Protein AF-A0A1V6A077-F1 (afdb_monomer_lite)

Secondary structure (DSSP, 8-state):
-PPTT-HHHHHHHHHHHHTT--GGGSS-----S-HHHHHHHHHTTS------TTSPPS-TT------TT------------TT-THHHHHHHHHHHH----S--

Structure (mmCIF, N/CA/C/O backbone):
data_AF-A0A1V6A077-F1
#
_entry.id   AF-A0A1V6A077-F1
#
loop_
_atom_site.group_PDB
_atom_site.id
_atom_site.type_symbol
_atom_site.label_atom_id
_atom_site.label_alt_id
_atom_site.label_comp_id
_atom_site.label_asym_id
_atom_site.label_entity_id
_atom_site.label_seq_id
_atom_site.pdbx_PDB_ins_code
_atom_site.Cartn_x
_atom_site.Cartn_y
_atom_site.Cartn_z
_atom_site.occupancy
_atom_site.B_iso_or_equiv
_atom_site.auth_seq_id
_atom_site.auth_comp_id
_atom_site.auth_asym_id
_atom_site.auth_atom_id
_atom_site.pdbx_PDB_model_num
ATOM 1 N N . MET A 1 1 ? 0.803 -0.291 6.332 1.00 93.31 1 MET A N 1
ATOM 2 C CA . MET A 1 1 ? 1.164 0.527 5.150 1.00 93.31 1 MET A CA 1
ATOM 3 C C . MET A 1 1 ? 2.465 0.025 4.553 1.00 93.31 1 MET A C 1
ATOM 5 O O . MET A 1 1 ? 3.267 -0.550 5.279 1.00 93.31 1 MET A O 1
ATOM 9 N N . ARG A 1 2 ? 2.689 0.281 3.262 1.00 94.56 2 ARG A N 1
ATOM 10 C CA . ARG A 1 2 ? 3.968 0.007 2.599 1.00 94.56 2 ARG A CA 1
ATOM 11 C C . ARG A 1 2 ? 5.040 1.053 2.946 1.00 94.56 2 ARG A C 1
ATOM 13 O O . ARG A 1 2 ? 4.740 2.141 3.452 1.00 94.56 2 ARG A O 1
ATOM 20 N N . GLU A 1 3 ? 6.290 0.686 2.730 1.00 93.81 3 GLU A N 1
ATOM 21 C CA . GLU A 1 3 ? 7.513 1.477 2.858 1.00 93.81 3 GLU A CA 1
ATOM 22 C C . GLU A 1 3 ? 7.506 2.753 1.997 1.00 93.81 3 GLU A C 1
ATOM 24 O O . GLU A 1 3 ? 6.756 2.871 1.025 1.00 93.81 3 GLU A O 1
ATOM 29 N N . LYS A 1 4 ? 8.318 3.749 2.376 1.00 92.88 4 LYS A N 1
ATOM 30 C CA . LYS A 1 4 ? 8.506 4.967 1.571 1.00 92.88 4 LYS A CA 1
ATOM 31 C C . LYS A 1 4 ? 9.106 4.582 0.210 1.00 92.88 4 LYS A C 1
ATOM 33 O O . LYS A 1 4 ? 10.015 3.763 0.172 1.00 92.88 4 LYS A O 1
ATOM 38 N N . GLY A 1 5 ? 8.596 5.171 -0.873 1.00 88.88 5 GLY A N 1
ATOM 39 C CA . GLY A 1 5 ? 8.967 4.818 -2.249 1.00 88.88 5 GLY A CA 1
ATOM 40 C C . GLY A 1 5 ? 8.183 3.636 -2.831 1.00 88.88 5 GLY A C 1
ATOM 41 O O . GLY A 1 5 ? 8.359 3.299 -3.996 1.00 88.88 5 GLY A O 1
ATOM 42 N N . SER A 1 6 ? 7.294 2.999 -2.056 1.00 89.50 6 SER A N 1
ATOM 43 C CA . SER A 1 6 ? 6.339 2.041 -2.615 1.00 89.50 6 SER A CA 1
ATOM 44 C C . SER A 1 6 ? 5.227 2.773 -3.361 1.00 89.50 6 SER A C 1
ATOM 46 O O . SER A 1 6 ? 4.496 3.553 -2.747 1.00 89.50 6 SER A O 1
ATOM 48 N N . GLY A 1 7 ? 5.000 2.428 -4.631 1.00 86.75 7 GLY A N 1
ATOM 49 C CA . GLY A 1 7 ? 3.924 3.026 -5.431 1.00 86.75 7 GLY A CA 1
ATOM 50 C C . GLY A 1 7 ? 2.537 2.902 -4.782 1.00 86.75 7 GLY A C 1
ATOM 51 O O . GLY A 1 7 ? 1.775 3.859 -4.752 1.00 86.75 7 GLY A O 1
ATOM 52 N N . THR A 1 8 ? 2.221 1.773 -4.137 1.00 87.50 8 THR A N 1
ATOM 53 C CA . THR A 1 8 ? 0.946 1.614 -3.400 1.00 87.50 8 THR A CA 1
ATOM 54 C C . THR A 1 8 ? 0.818 2.539 -2.190 1.00 87.50 8 THR A C 1
ATOM 56 O O . THR A 1 8 ? -0.295 2.935 -1.845 1.00 87.50 8 THR A O 1
ATOM 59 N N . ARG A 1 9 ? 1.934 2.886 -1.526 1.00 91.69 9 ARG A N 1
ATOM 60 C CA . ARG A 1 9 ? 1.920 3.874 -0.439 1.00 91.69 9 ARG A CA 1
ATOM 61 C C . ARG A 1 9 ? 1.621 5.247 -1.018 1.00 91.69 9 ARG A C 1
ATOM 63 O O . ARG A 1 9 ? 0.778 5.932 -0.458 1.00 91.69 9 ARG A O 1
ATOM 70 N N . GLU A 1 10 ? 2.296 5.615 -2.102 1.00 90.44 10 GLU A N 1
ATOM 71 C CA . GLU A 1 10 ? 2.143 6.921 -2.748 1.00 90.44 10 GLU A CA 1
ATOM 72 C C . GLU A 1 10 ? 0.709 7.143 -3.225 1.00 90.44 10 GLU A C 1
ATOM 74 O O . GLU A 1 10 ? 0.104 8.150 -2.863 1.00 90.44 10 GLU A O 1
ATOM 79 N N . VAL A 1 11 ? 0.116 6.156 -3.905 1.00 88.12 11 VAL A N 1
ATOM 80 C CA . VAL A 1 11 ? -1.298 6.191 -4.314 1.00 88.12 11 V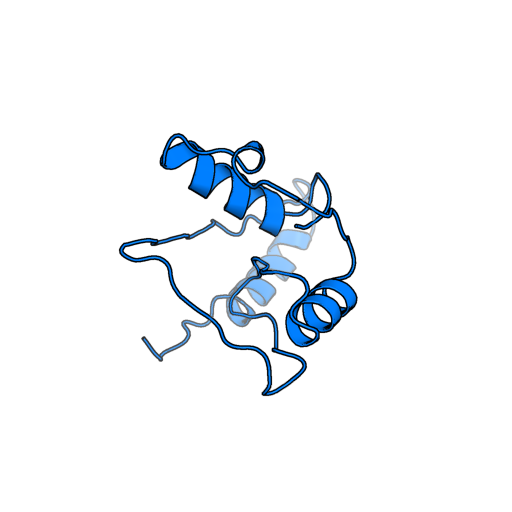AL A CA 1
ATOM 81 C C . VAL A 1 11 ? -2.221 6.409 -3.113 1.00 88.12 11 VAL A C 1
ATOM 83 O O . VAL A 1 11 ? -3.078 7.289 -3.142 1.00 88.12 11 VAL A O 1
ATOM 86 N N . PHE A 1 12 ? -2.028 5.651 -2.030 1.00 89.50 12 PHE A N 1
ATOM 87 C CA . PHE A 1 12 ? -2.844 5.796 -0.825 1.00 89.50 12 PHE A CA 1
ATOM 88 C C . PHE A 1 12 ? -2.676 7.170 -0.163 1.00 89.50 12 PHE A C 1
ATOM 90 O O . PHE A 1 12 ? -3.660 7.786 0.242 1.00 89.50 12 PHE A O 1
ATOM 97 N N . THR A 1 13 ? -1.443 7.670 -0.045 1.00 91.56 13 THR A N 1
ATOM 98 C CA . THR A 1 13 ? -1.192 8.971 0.582 1.00 91.56 13 THR A CA 1
ATOM 99 C C . THR A 1 13 ? -1.695 10.134 -0.262 1.00 91.56 13 THR A C 1
ATOM 101 O O . THR A 1 13 ? -2.199 11.092 0.316 1.00 91.56 13 THR A O 1
ATOM 104 N N . ASN A 1 14 ? -1.616 10.038 -1.591 1.00 90.19 14 ASN A N 1
ATOM 105 C CA . ASN A 1 14 ? -2.150 11.050 -2.502 1.00 90.19 14 ASN A CA 1
ATOM 106 C C . ASN A 1 14 ? -3.678 11.090 -2.427 1.00 90.19 14 ASN A C 1
ATOM 108 O O . ASN A 1 14 ? -4.242 12.159 -2.227 1.00 90.19 14 ASN A O 1
ATOM 112 N N . PHE A 1 15 ? -4.335 9.925 -2.451 1.00 88.12 15 PHE A N 1
ATOM 113 C CA . PHE A 1 15 ? -5.785 9.831 -2.260 1.00 88.12 15 PHE A CA 1
ATOM 114 C C . PHE A 1 15 ? -6.248 10.462 -0.937 1.00 88.12 15 PHE A C 1
ATOM 116 O O . PHE A 1 15 ? -7.247 11.178 -0.897 1.00 88.12 15 PHE A O 1
ATOM 123 N N . LEU A 1 16 ? -5.527 10.212 0.163 1.00 90.75 16 LEU A N 1
ATOM 124 C CA . LEU A 1 16 ? -5.830 10.861 1.438 1.00 90.75 16 LEU A CA 1
ATOM 125 C C . LEU A 1 16 ? -5.653 12.381 1.342 1.00 90.75 16 LEU A C 1
ATOM 127 O O . LEU A 1 16 ? -6.539 13.116 1.777 1.00 90.75 16 LEU A O 1
ATOM 131 N N . ALA A 1 17 ? -4.551 12.842 0.748 1.00 92.38 17 ALA A N 1
ATOM 132 C CA . ALA A 1 17 ? -4.247 14.263 0.615 1.00 92.38 17 ALA A CA 1
ATOM 133 C C . ALA A 1 17 ? -5.299 15.012 -0.222 1.00 92.38 17 ALA A C 1
ATOM 135 O O . ALA A 1 17 ? -5.726 16.090 0.184 1.00 92.38 17 ALA A O 1
ATOM 136 N N . GLU A 1 18 ? -5.797 14.420 -1.314 1.00 89.75 18 GLU A N 1
ATOM 137 C CA . GLU A 1 18 ? -6.899 14.962 -2.134 1.00 89.75 18 GLU A CA 1
ATOM 138 C C . GLU A 1 18 ? -8.188 15.193 -1.331 1.00 89.75 18 GLU A C 1
ATOM 140 O O . GLU A 1 18 ? -9.016 16.034 -1.680 1.00 89.75 18 GLU A O 1
ATOM 145 N N . LYS A 1 19 ? -8.364 14.451 -0.236 1.00 89.06 19 LYS A N 1
ATOM 146 C CA . LYS A 1 19 ? -9.499 14.564 0.686 1.00 89.06 19 LYS A CA 1
ATOM 147 C C . LYS A 1 19 ? -9.155 15.350 1.957 1.00 89.06 19 LYS A C 1
ATOM 149 O O . LYS A 1 19 ? -9.914 15.290 2.919 1.00 89.06 19 LYS A O 1
ATOM 154 N N . ASN A 1 20 ? -8.039 16.084 1.971 1.00 94.00 20 ASN A N 1
ATOM 155 C CA . ASN A 1 20 ? -7.510 16.814 3.131 1.00 94.00 20 ASN A CA 1
ATOM 156 C C . ASN A 1 20 ? -7.214 15.925 4.356 1.00 94.00 20 ASN A C 1
ATOM 158 O O . ASN A 1 20 ? -7.230 16.391 5.496 1.00 94.00 20 ASN A O 1
ATOM 162 N N . TYR A 1 21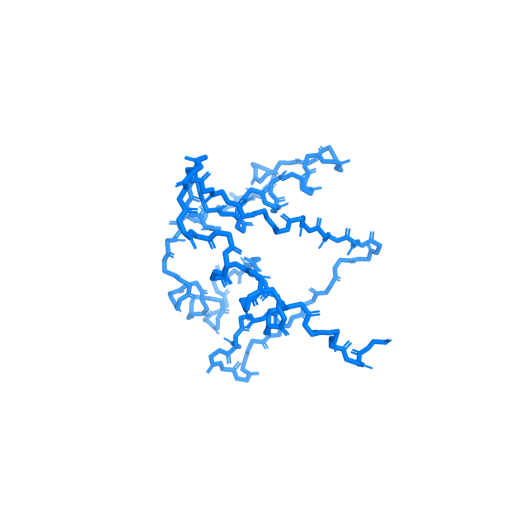 ? -6.913 14.647 4.125 1.00 93.81 21 TYR A N 1
ATOM 163 C CA . TYR A 1 21 ? -6.482 13.699 5.147 1.00 93.81 21 TYR A CA 1
ATOM 164 C C . TYR A 1 21 ? -5.005 13.324 4.989 1.00 93.81 21 TYR A C 1
ATOM 166 O O . TYR A 1 21 ? -4.372 13.491 3.949 1.00 93.81 21 TYR A O 1
ATOM 174 N N . SER A 1 22 ? -4.448 12.749 6.048 1.00 94.88 22 SER A N 1
ATOM 175 C CA . SER A 1 22 ? -3.109 12.178 6.092 1.00 94.88 22 SER A CA 1
ATOM 176 C C . SER A 1 22 ? -3.149 10.811 6.764 1.00 94.88 22 SER A C 1
ATOM 178 O O . SER A 1 22 ? -3.974 10.539 7.633 1.00 94.88 22 SER A O 1
ATOM 180 N N . TYR A 1 23 ? -2.181 9.948 6.455 1.00 92.38 23 TYR A N 1
ATOM 181 C CA . TYR A 1 23 ? -2.022 8.694 7.195 1.00 92.38 23 TYR A CA 1
ATOM 182 C C . TYR A 1 23 ? -1.706 8.925 8.687 1.00 92.38 23 TYR A C 1
ATOM 184 O O . TYR A 1 23 ? -1.841 8.012 9.497 1.00 92.38 23 TYR A O 1
ATOM 192 N N . LYS A 1 24 ? -1.301 10.145 9.066 1.00 94.31 24 LYS A N 1
ATOM 193 C CA . LYS A 1 24 ? -1.123 10.552 10.466 1.00 94.31 24 LYS A CA 1
ATOM 194 C C . LYS A 1 24 ? -2.446 10.686 11.231 1.00 94.31 24 LYS A C 1
ATOM 196 O O . LYS A 1 24 ? -2.413 10.749 12.452 1.00 94.31 24 LYS A O 1
ATOM 201 N N . ASN A 1 25 ? -3.593 10.715 10.546 1.00 94.56 25 ASN A N 1
ATOM 202 C CA . ASN A 1 25 ? -4.907 10.724 11.194 1.00 94.56 25 ASN A CA 1
ATOM 203 C C . ASN A 1 25 ? -5.297 9.354 11.782 1.00 94.56 25 ASN A C 1
ATOM 205 O O . ASN A 1 25 ? -6.237 9.282 12.567 1.00 94.56 25 ASN A O 1
ATOM 209 N N . PHE A 1 26 ? -4.596 8.270 11.432 1.00 93.19 26 PHE A N 1
ATOM 210 C CA . PHE A 1 26 ? -4.807 6.958 12.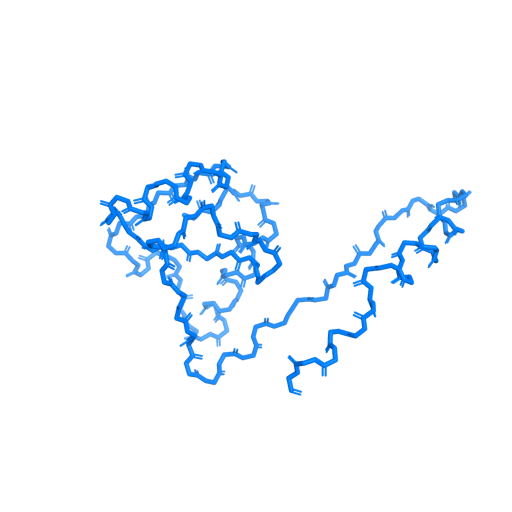044 1.00 93.19 26 PHE A CA 1
ATOM 211 C C . PHE A 1 26 ? -4.086 6.871 13.393 1.00 93.19 26 PHE A C 1
ATOM 213 O O . PHE A 1 26 ? -2.908 7.207 13.492 1.00 93.19 26 PHE A O 1
ATOM 220 N N . THR A 1 27 ? -4.757 6.335 14.416 1.00 95.25 27 THR A N 1
ATOM 221 C CA . THR A 1 27 ? -4.211 6.206 15.782 1.00 95.25 27 THR A CA 1
ATOM 222 C C . THR A 1 27 ? -2.919 5.391 15.841 1.00 95.25 27 THR A C 1
ATOM 224 O O . THR A 1 27 ? -2.032 5.680 16.641 1.00 95.25 27 THR A O 1
ATOM 227 N N . LYS A 1 28 ? -2.808 4.348 15.013 1.00 94.88 28 LYS A N 1
ATOM 228 C CA . LYS A 1 28 ? -1.628 3.484 14.921 1.00 94.88 28 LYS A CA 1
ATOM 229 C C . LYS A 1 28 ? -1.360 3.153 13.464 1.00 94.88 28 LYS A C 1
ATOM 231 O O . LYS A 1 28 ? -2.281 2.846 12.710 1.00 94.88 28 LYS A O 1
ATOM 236 N N . THR A 1 29 ? -0.090 3.186 13.076 1.00 95.06 29 THR A N 1
ATOM 237 C CA . THR A 1 29 ? 0.347 2.786 11.739 1.00 95.06 29 THR A CA 1
ATOM 238 C C . THR A 1 29 ? 1.601 1.928 11.836 1.00 95.06 29 THR A C 1
ATOM 240 O O . THR A 1 29 ? 2.504 2.210 12.619 1.00 95.06 29 THR A O 1
ATOM 243 N N . SER A 1 30 ? 1.661 0.875 11.022 1.00 94.88 30 SER A N 1
ATOM 244 C CA . SER A 1 30 ? 2.848 0.032 10.860 1.00 94.88 30 SER A CA 1
ATOM 245 C C . SER A 1 30 ? 3.331 0.105 9.418 1.00 94.88 30 SER A C 1
ATOM 247 O O . SER A 1 30 ? 2.520 0.098 8.482 1.00 94.88 30 SER A O 1
ATOM 249 N N . ILE A 1 31 ? 4.649 0.183 9.235 1.00 95.38 31 ILE A N 1
ATOM 250 C CA . ILE A 1 31 ? 5.297 0.222 7.922 1.00 95.38 31 ILE A CA 1
ATOM 251 C C . ILE A 1 31 ? 5.941 -1.134 7.658 1.00 95.38 31 ILE A C 1
ATOM 253 O O . ILE A 1 31 ? 6.789 -1.573 8.427 1.00 95.38 31 ILE A O 1
ATOM 257 N N . ILE A 1 32 ? 5.512 -1.803 6.592 1.00 95.56 32 ILE A N 1
ATOM 258 C CA . ILE A 1 32 ? 5.908 -3.175 6.269 1.00 95.56 32 ILE A CA 1
ATOM 259 C C . ILE A 1 32 ? 6.155 -3.261 4.767 1.00 95.56 32 ILE A C 1
ATOM 261 O O . ILE A 1 32 ? 5.300 -2.849 3.988 1.00 95.56 32 ILE A O 1
ATOM 265 N N . SER A 1 33 ? 7.301 -3.805 4.360 1.00 93.94 33 SER A N 1
ATOM 266 C CA . SER A 1 33 ? 7.660 -3.955 2.944 1.00 93.94 33 SER A CA 1
ATOM 267 C C . SER A 1 33 ? 7.086 -5.209 2.290 1.00 93.94 33 SER A C 1
ATOM 269 O O . SER A 1 33 ? 6.712 -5.203 1.117 1.00 93.94 33 SER A O 1
ATOM 271 N N . SER A 1 34 ? 6.963 -6.291 3.058 1.00 92.81 34 SER A N 1
ATOM 272 C CA . SER A 1 34 ? 6.433 -7.563 2.573 1.00 92.81 34 SER A CA 1
ATOM 273 C C . SER A 1 34 ? 4.910 -7.537 2.461 1.00 92.81 34 SER A C 1
ATOM 275 O O . SER A 1 34 ? 4.193 -7.420 3.456 1.00 92.81 34 SER A O 1
ATOM 277 N N . LEU A 1 35 ? 4.408 -7.718 1.238 1.00 91.38 35 LEU A N 1
ATOM 278 C CA . LEU A 1 35 ? 2.976 -7.843 0.971 1.00 91.38 35 LEU A CA 1
ATOM 279 C C . LEU A 1 35 ? 2.375 -9.096 1.625 1.00 91.38 35 LEU A C 1
ATOM 281 O O . LEU A 1 35 ? 1.261 -9.040 2.134 1.00 91.38 35 LEU A O 1
ATOM 285 N N . ASN A 1 36 ? 3.130 -10.195 1.674 1.00 92.06 36 ASN A N 1
ATOM 286 C CA . ASN A 1 36 ? 2.691 -11.432 2.323 1.00 92.06 36 ASN A CA 1
ATOM 287 C C . ASN A 1 36 ? 2.525 -11.234 3.833 1.00 92.06 36 ASN A C 1
ATOM 289 O O . ASN A 1 36 ? 1.529 -11.667 4.404 1.00 92.06 36 ASN A O 1
ATOM 293 N N . LEU A 1 37 ? 3.458 -10.519 4.474 1.00 94.06 37 LEU A N 1
ATOM 294 C CA . LEU A 1 37 ? 3.349 -10.210 5.901 1.00 94.06 37 LEU A CA 1
ATOM 295 C C . LEU A 1 37 ? 2.167 -9.276 6.185 1.00 94.06 37 LEU A C 1
ATOM 297 O O . LEU A 1 37 ? 1.447 -9.479 7.156 1.00 94.06 37 LEU A O 1
ATOM 301 N N . ILE A 1 38 ? 1.929 -8.287 5.320 1.00 94.19 38 ILE A N 1
ATOM 302 C CA . ILE A 1 38 ? 0.745 -7.422 5.414 1.00 94.19 38 ILE A CA 1
ATOM 303 C C . ILE A 1 38 ? -0.547 -8.248 5.377 1.00 94.19 38 ILE A C 1
ATOM 305 O O . ILE A 1 38 ? -1.412 -8.040 6.226 1.00 94.19 38 ILE A O 1
ATOM 309 N N . GLN A 1 39 ? -0.672 -9.171 4.418 1.00 93.00 39 GLN A N 1
ATOM 310 C CA . GLN A 1 39 ? -1.853 -10.031 4.297 1.00 93.00 39 GLN A CA 1
ATOM 311 C C . GLN A 1 39 ? -2.026 -10.906 5.540 1.00 93.00 39 GLN A C 1
ATOM 313 O O . GLN A 1 39 ? -3.101 -10.917 6.131 1.00 93.00 39 GLN A O 1
ATOM 318 N N . HIS A 1 40 ? -0.945 -11.527 6.015 1.00 93.62 40 HIS A N 1
ATOM 319 C CA . HIS A 1 40 ? -0.976 -12.351 7.220 1.00 93.62 40 HIS A CA 1
ATOM 320 C C . HIS A 1 40 ? -1.436 -11.577 8.467 1.00 93.62 40 HIS A C 1
ATOM 322 O O . HIS A 1 40 ? -2.241 -12.074 9.249 1.00 93.62 40 HIS A O 1
ATOM 328 N N . LEU A 1 41 ? -0.962 -10.345 8.665 1.00 94.06 41 LEU A N 1
ATOM 329 C CA . LEU A 1 41 ? -1.368 -9.528 9.815 1.00 94.06 41 LEU A CA 1
ATOM 330 C C . LEU A 1 41 ? -2.831 -9.075 9.715 1.00 94.06 41 LEU A C 1
ATOM 332 O O . LEU A 1 41 ? -3.530 -9.045 10.729 1.00 94.06 41 LEU A O 1
ATOM 336 N N . ALA A 1 42 ? -3.301 -8.755 8.507 1.00 93.62 42 ALA A N 1
ATOM 337 C CA . ALA A 1 42 ? -4.703 -8.430 8.267 1.00 93.62 42 ALA A CA 1
ATOM 338 C C . ALA A 1 42 ? -5.613 -9.646 8.526 1.00 93.62 42 ALA A C 1
ATOM 340 O O . ALA A 1 42 ? -6.631 -9.508 9.199 1.00 93.62 42 ALA A O 1
ATOM 341 N N . GLU A 1 43 ? -5.207 -10.848 8.102 1.00 93.06 43 GLU A N 1
ATOM 342 C CA . GLU A 1 43 ? -5.912 -12.107 8.402 1.00 93.06 43 GLU A CA 1
ATOM 343 C C . GLU A 1 43 ? -6.027 -12.376 9.906 1.00 93.06 43 GLU A C 1
ATOM 345 O O . GLU A 1 43 ? -7.017 -12.940 10.366 1.00 93.06 43 GLU A O 1
ATOM 350 N N . LYS A 1 44 ? -5.024 -11.964 10.688 1.00 93.88 44 LYS A N 1
ATOM 351 C CA . LYS A 1 44 ? -5.028 -12.068 12.155 1.00 93.88 44 LYS A CA 1
ATOM 352 C C . LYS A 1 44 ? -5.840 -10.966 12.847 1.00 93.88 44 LYS A C 1
ATOM 354 O O . LYS A 1 44 ? -5.847 -10.916 14.074 1.00 93.88 44 LYS A O 1
ATOM 359 N N . GLY A 1 45 ? -6.498 -10.079 12.098 1.00 93.44 45 GLY A N 1
ATOM 360 C CA . GLY A 1 45 ? -7.309 -8.990 12.650 1.00 93.44 45 GLY A CA 1
ATOM 361 C C . GLY A 1 45 ? -6.491 -7.843 13.251 1.00 93.44 45 GLY A C 1
ATOM 362 O O . GLY A 1 45 ? -7.027 -7.041 14.011 1.00 93.44 45 GLY A O 1
ATOM 363 N N . LEU A 1 46 ? -5.198 -7.737 12.923 1.00 94.25 46 LEU A N 1
ATOM 364 C CA . LEU A 1 46 ? -4.300 -6.725 13.499 1.00 94.25 46 LEU A CA 1
ATOM 365 C C . LEU A 1 46 ? -4.365 -5.367 12.782 1.00 94.25 46 LEU A C 1
ATOM 367 O O . LEU A 1 46 ? -3.618 -4.447 13.118 1.00 94.25 46 LEU A O 1
ATOM 371 N N . GLY A 1 47 ? -5.254 -5.225 11.799 1.00 93.12 47 GLY A N 1
ATOM 372 C CA . GLY A 1 47 ? -5.540 -3.957 11.144 1.00 93.12 47 GLY A CA 1
ATOM 373 C C . GLY A 1 47 ? -6.044 -4.117 9.716 1.00 93.12 47 GLY A C 1
ATOM 374 O O . GLY A 1 47 ? -6.338 -5.213 9.247 1.00 93.12 47 GLY A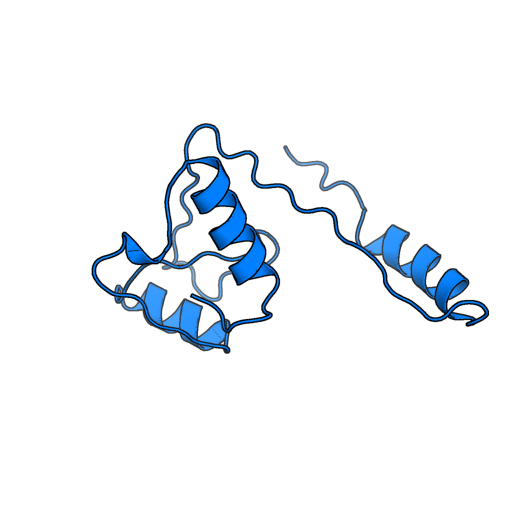 O 1
ATOM 375 N N . ILE A 1 48 ? -6.108 -2.985 9.020 1.00 93.56 48 ILE A N 1
ATOM 376 C CA . ILE A 1 48 ? -6.461 -2.893 7.603 1.00 93.56 48 ILE A CA 1
ATOM 377 C C . ILE A 1 48 ? -5.238 -2.492 6.778 1.00 93.56 48 ILE A C 1
ATOM 379 O O . ILE A 1 48 ? -4.292 -1.875 7.279 1.00 93.56 48 ILE A O 1
ATOM 383 N N . SER A 1 49 ? -5.260 -2.817 5.490 1.00 92.62 49 SER A N 1
ATOM 384 C CA . SER A 1 49 ? -4.221 -2.401 4.554 1.00 92.62 49 SER A CA 1
ATOM 385 C C . SER A 1 49 ? -4.813 -2.008 3.209 1.00 92.62 49 SER A C 1
ATOM 387 O O . SER A 1 49 ? -5.962 -2.312 2.903 1.00 92.62 49 SER A O 1
ATOM 389 N N . PHE A 1 50 ? -3.998 -1.331 2.409 1.00 89.00 50 PHE A N 1
ATOM 390 C CA . PHE A 1 50 ? -4.319 -0.907 1.057 1.00 89.00 50 PHE A CA 1
ATOM 391 C C . PHE A 1 50 ? -3.376 -1.602 0.071 1.00 89.00 50 PHE A C 1
ATOM 393 O O . PHE A 1 50 ? -2.153 -1.567 0.248 1.00 89.00 50 PHE A O 1
ATOM 400 N N . VAL A 1 51 ? -3.945 -2.253 -0.943 1.00 87.12 51 VAL A N 1
ATOM 401 C CA . VAL A 1 51 ? -3.234 -3.032 -1.969 1.00 87.12 51 VAL A CA 1
ATOM 402 C C . VAL A 1 51 ? -3.911 -2.839 -3.329 1.00 87.12 51 VAL A C 1
ATOM 404 O O . VAL A 1 51 ? -5.068 -2.429 -3.389 1.00 87.12 51 VAL A O 1
ATOM 407 N N . TYR A 1 52 ? -3.204 -3.132 -4.424 1.00 83.44 52 TYR A N 1
ATOM 408 C CA . TYR A 1 52 ? -3.822 -3.140 -5.753 1.00 83.44 52 TYR A CA 1
ATOM 409 C C . TYR A 1 52 ? -4.816 -4.294 -5.894 1.00 83.44 52 TYR A C 1
ATOM 411 O O . TYR A 1 52 ? -4.587 -5.376 -5.363 1.00 83.44 52 TYR A O 1
ATOM 419 N N . ASN A 1 53 ? -5.870 -4.089 -6.686 1.00 80.56 53 ASN A N 1
ATOM 420 C CA . ASN A 1 53 ? -6.886 -5.114 -6.948 1.00 80.56 53 ASN A CA 1
ATOM 421 C C . ASN A 1 53 ? -6.323 -6.366 -7.647 1.00 80.56 53 ASN A C 1
ATOM 423 O O . ASN A 1 53 ? -6.897 -7.440 -7.540 1.00 80.56 53 ASN A O 1
ATOM 427 N N . SER A 1 54 ? -5.203 -6.236 -8.363 1.00 79.81 54 SER A N 1
ATOM 428 C CA . SER A 1 54 ? -4.511 -7.356 -9.009 1.00 79.81 54 SER A CA 1
ATOM 429 C C . SER A 1 54 ? -3.729 -8.242 -8.037 1.00 79.81 54 SER A C 1
ATOM 431 O O . SER A 1 54 ? -3.236 -9.293 -8.442 1.00 79.81 54 SER A O 1
ATOM 433 N N . VAL A 1 55 ? -3.580 -7.835 -6.771 1.00 81.12 55 VAL A N 1
ATOM 434 C CA . VAL A 1 55 ? -2.917 -8.657 -5.758 1.00 81.12 55 VAL A CA 1
ATOM 435 C C . VAL A 1 55 ? -3.830 -9.834 -5.411 1.00 81.12 55 VAL A C 1
ATOM 437 O O . VAL A 1 55 ? -4.937 -9.604 -4.923 1.00 81.12 55 VAL A O 1
ATOM 440 N N . PRO A 1 56 ? -3.382 -11.086 -5.608 1.00 78.81 56 PRO A N 1
ATOM 441 C CA . PRO A 1 56 ? -4.150 -12.239 -5.171 1.00 78.81 56 PRO A CA 1
ATOM 442 C C . PRO A 1 56 ? -4.222 -12.244 -3.643 1.00 78.81 56 PRO A C 1
ATOM 444 O O . PRO A 1 56 ? -3.194 -12.142 -2.965 1.00 78.81 56 PRO A O 1
ATOM 447 N N . LEU A 1 57 ? -5.437 -12.368 -3.108 1.00 83.38 57 LEU A N 1
ATOM 448 C CA . LEU A 1 57 ? -5.635 -12.583 -1.680 1.00 83.38 57 LEU A CA 1
ATOM 449 C C . LEU A 1 57 ? -5.148 -13.987 -1.333 1.00 83.38 57 LEU A C 1
ATOM 451 O O . LEU A 1 57 ? -5.613 -14.972 -1.906 1.00 83.38 57 LEU A O 1
ATOM 455 N N . ALA A 1 58 ? -4.207 -14.075 -0.398 1.00 75.69 58 ALA A N 1
ATOM 456 C CA . ALA A 1 58 ? -3.611 -15.339 0.019 1.00 75.69 58 ALA A CA 1
ATOM 457 C C . ALA A 1 58 ? -4.628 -16.280 0.691 1.00 75.69 58 ALA A C 1
ATOM 459 O O . ALA A 1 58 ? -4.426 -17.494 0.707 1.00 75.69 58 ALA A O 1
ATOM 460 N N . ASN A 1 59 ? -5.722 -15.735 1.235 1.00 75.88 59 ASN A N 1
ATOM 461 C CA . ASN A 1 59 ? -6.680 -16.463 2.058 1.00 75.88 59 ASN A CA 1
ATOM 462 C C . ASN A 1 59 ? -8.119 -15.955 1.856 1.00 75.88 59 ASN A C 1
ATOM 464 O O . ASN A 1 59 ? -8.351 -14.761 1.667 1.00 75.88 59 ASN A O 1
ATOM 468 N N . LYS A 1 60 ? -9.099 -16.861 1.979 1.00 77.38 60 LYS A N 1
ATOM 469 C CA . LYS A 1 60 ? -10.544 -16.562 1.957 1.00 77.38 60 LYS A CA 1
ATOM 470 C C . LYS A 1 60 ? -11.017 -15.741 3.166 1.00 77.38 60 LYS A C 1
ATOM 472 O O . LYS A 1 60 ? -12.108 -15.186 3.126 1.00 77.38 60 LYS A O 1
ATOM 477 N N . ASN A 1 61 ? -10.204 -15.659 4.220 1.00 85.50 61 ASN A N 1
ATOM 478 C CA . ASN A 1 61 ? -10.514 -14.908 5.441 1.00 85.50 61 ASN A CA 1
ATOM 479 C C . ASN A 1 61 ? -10.264 -13.395 5.318 1.00 85.50 61 ASN A C 1
ATOM 481 O O . ASN A 1 61 ? -10.528 -12.653 6.262 1.00 85.50 61 ASN A O 1
ATOM 485 N N . LEU A 1 62 ? -9.740 -12.926 4.182 1.00 90.44 62 LEU A N 1
ATOM 486 C CA . LEU A 1 62 ? -9.608 -11.502 3.899 1.00 90.44 62 LEU A CA 1
ATOM 487 C C . LEU A 1 62 ? -10.844 -10.998 3.161 1.00 90.44 62 LEU A C 1
ATOM 489 O O . LEU A 1 62 ? -11.203 -11.505 2.102 1.00 90.44 62 LEU A O 1
ATOM 493 N N . ALA A 1 63 ? -11.451 -9.947 3.701 1.00 88.38 63 ALA A N 1
ATOM 494 C CA . ALA A 1 63 ? -12.492 -9.193 3.023 1.00 88.38 63 ALA A CA 1
ATOM 495 C C . ALA A 1 63 ? -11.913 -7.902 2.433 1.00 88.38 63 ALA A C 1
ATOM 497 O O . ALA A 1 63 ? -11.020 -7.277 3.009 1.00 88.38 63 ALA A O 1
ATOM 498 N N . VAL A 1 64 ? -12.459 -7.482 1.293 1.00 87.69 64 VAL A N 1
ATOM 499 C CA . VAL A 1 64 ? -12.149 -6.193 0.668 1.00 87.69 64 VAL A CA 1
ATOM 500 C C . VAL A 1 64 ? -13.353 -5.282 0.835 1.00 87.69 64 VAL A C 1
ATOM 502 O O . VAL A 1 64 ? -14.487 -5.691 0.597 1.00 87.69 64 VAL A O 1
ATOM 505 N N . PHE A 1 65 ? -13.106 -4.030 1.203 1.00 86.25 65 PHE A N 1
ATOM 506 C CA . PHE A 1 65 ? -14.115 -2.980 1.180 1.00 86.25 65 PHE A CA 1
ATOM 507 C C . PHE A 1 65 ? -13.682 -1.873 0.221 1.00 86.25 65 PHE A C 1
ATOM 509 O O . PHE A 1 65 ? -12.493 -1.637 0.002 1.00 86.25 65 PHE A O 1
ATOM 516 N N . LYS A 1 66 ? -14.668 -1.196 -0.365 1.00 80.56 66 LYS A N 1
ATOM 517 C CA . LYS A 1 66 ? -14.455 -0.042 -1.238 1.00 80.56 66 LYS A CA 1
ATOM 518 C C . LYS A 1 66 ? -14.896 1.210 -0.499 1.00 80.56 66 LYS A C 1
ATOM 520 O O . LYS A 1 66 ? -15.905 1.191 0.204 1.00 80.56 66 LYS A O 1
ATOM 525 N N . LEU A 1 67 ? -14.149 2.295 -0.658 1.00 77.44 67 LEU A N 1
ATOM 526 C CA . LEU A 1 67 ? -14.593 3.595 -0.175 1.00 77.44 67 LEU A CA 1
ATOM 527 C C . LEU A 1 67 ? -15.633 4.141 -1.163 1.00 77.44 67 LEU A C 1
ATOM 529 O O . LEU A 1 67 ? -15.503 3.996 -2.380 1.00 77.44 67 LEU A O 1
ATOM 533 N N . LYS A 1 68 ? -16.709 4.730 -0.640 1.00 74.38 68 LYS A N 1
ATOM 534 C CA . LYS A 1 68 ? -17.758 5.315 -1.480 1.00 74.38 68 LYS A CA 1
ATOM 535 C C . LYS A 1 68 ? -17.160 6.470 -2.293 1.00 74.38 68 LYS A C 1
ATOM 537 O O . LYS A 1 68 ? -16.378 7.256 -1.762 1.00 74.38 68 LYS A O 1
ATOM 542 N N . ASP A 1 69 ? -17.482 6.521 -3.583 1.00 67.75 69 ASP A N 1
ATOM 543 C CA . ASP A 1 69 ? -17.004 7.546 -4.523 1.00 67.75 69 ASP A CA 1
ATOM 544 C C . ASP A 1 69 ? -15.468 7.636 -4.657 1.00 67.75 69 ASP A C 1
ATOM 546 O O . ASP A 1 69 ? -14.920 8.670 -5.042 1.00 67.75 69 ASP A O 1
ATOM 550 N N . SER A 1 70 ? -14.740 6.550 -4.362 1.00 65.88 70 SER A N 1
ATOM 551 C CA . SER A 1 70 ? -13.285 6.493 -4.529 1.00 65.88 70 SER A CA 1
ATOM 552 C C . SER A 1 70 ? -12.907 5.872 -5.875 1.00 65.88 70 SER A C 1
ATOM 554 O O . SER A 1 70 ? -12.692 4.663 -5.992 1.00 65.88 70 SER A O 1
ATOM 556 N N . LYS A 1 71 ? -12.801 6.703 -6.911 1.00 67.06 71 LYS A N 1
ATOM 557 C CA . LYS A 1 71 ? -12.129 6.325 -8.160 1.00 67.06 71 LYS A CA 1
ATOM 558 C C . LYS A 1 71 ? -10.626 6.563 -8.009 1.00 67.06 71 LYS A C 1
ATOM 560 O O . LYS A 1 71 ? -10.103 7.566 -8.472 1.00 67.06 71 LYS A O 1
ATOM 565 N N . ILE A 1 72 ? -9.950 5.653 -7.308 1.00 71.38 72 ILE A N 1
ATOM 566 C CA . ILE A 1 72 ? -8.495 5.714 -7.117 1.00 71.38 72 ILE A CA 1
ATOM 567 C C . ILE A 1 72 ? -7.838 5.042 -8.323 1.00 71.38 72 ILE A C 1
ATOM 569 O O . ILE A 1 72 ? -7.637 3.827 -8.334 1.00 71.38 72 ILE A O 1
ATOM 573 N N . PHE A 1 73 ? -7.547 5.832 -9.351 1.00 66.94 73 PHE A N 1
ATOM 574 C CA . PHE A 1 73 ? -6.784 5.388 -10.513 1.00 66.94 73 PHE A CA 1
ATOM 575 C C . PHE A 1 73 ? -5.388 5.990 -10.461 1.00 66.94 73 PHE A C 1
ATOM 577 O O . PHE A 1 73 ? -5.213 7.147 -10.090 1.00 66.94 73 PHE A O 1
ATOM 584 N N . HIS A 1 74 ? -4.395 5.193 -10.832 1.00 67.31 74 HIS A N 1
ATOM 585 C CA . HIS A 1 74 ? -3.031 5.665 -10.982 1.00 67.31 74 HIS A CA 1
ATOM 586 C C . HIS A 1 74 ? -2.540 5.309 -12.375 1.00 67.31 74 HIS A C 1
ATOM 588 O O . HIS A 1 74 ? -2.697 4.170 -12.820 1.00 67.31 74 HIS A O 1
ATOM 594 N N . GLU A 1 75 ? -1.960 6.290 -13.055 1.00 67.25 75 GLU A N 1
ATOM 595 C CA . GLU A 1 75 ? -1.324 6.072 -14.344 1.00 67.25 75 GLU A CA 1
ATOM 596 C C . GLU A 1 75 ? -0.091 5.189 -14.161 1.00 67.25 75 GLU A C 1
ATOM 598 O O . GLU A 1 75 ? 0.782 5.458 -13.335 1.00 67.25 75 GLU A O 1
ATOM 603 N N . PHE A 1 76 ? -0.015 4.111 -14.936 1.00 71.81 76 PHE A N 1
ATOM 604 C CA . PHE A 1 76 ? 1.158 3.252 -14.946 1.00 71.81 76 PHE A CA 1
ATOM 605 C C . PHE A 1 76 ? 2.152 3.766 -15.986 1.00 71.81 76 PHE A C 1
ATOM 607 O O . PH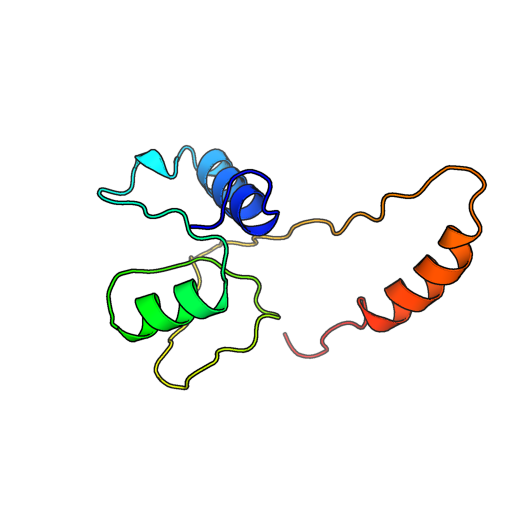E A 1 76 ? 1.915 3.671 -17.189 1.00 71.81 76 PHE A O 1
ATOM 614 N N . ASN A 1 77 ? 3.267 4.318 -15.512 1.00 78.50 77 ASN A N 1
ATOM 615 C CA . ASN A 1 77 ? 4.266 4.953 -16.360 1.00 78.50 77 ASN A CA 1
ATOM 616 C C . ASN A 1 77 ? 5.465 4.034 -16.611 1.00 78.50 77 ASN A C 1
ATOM 618 O O . ASN A 1 77 ? 6.041 3.464 -15.684 1.00 78.50 77 ASN A O 1
ATOM 622 N N . TYR A 1 78 ? 5.885 3.937 -17.873 1.00 80.50 78 TYR A N 1
ATOM 623 C CA . TYR A 1 78 ? 7.109 3.241 -18.257 1.00 80.50 78 TYR A CA 1
ATOM 624 C C . TYR A 1 78 ? 8.273 4.225 -18.359 1.00 80.50 78 TYR A C 1
ATOM 626 O O . TYR A 1 78 ? 8.249 5.133 -19.187 1.00 80.50 78 TYR A O 1
ATOM 634 N N . VAL A 1 79 ? 9.320 4.013 -17.560 1.00 82.19 79 VAL A N 1
ATOM 635 C CA . VAL A 1 79 ? 10.545 4.824 -17.598 1.00 82.19 79 VAL A CA 1
ATOM 636 C C . VAL A 1 79 ? 11.676 3.998 -18.199 1.00 82.19 79 VAL A C 1
ATOM 638 O O . VAL A 1 79 ? 11.968 2.897 -17.737 1.00 82.19 79 VAL A O 1
ATOM 641 N N . PHE A 1 80 ? 12.316 4.522 -19.243 1.00 85.00 80 PHE A N 1
ATOM 642 C CA . PHE A 1 80 ? 13.431 3.868 -19.925 1.00 85.00 80 PHE A CA 1
ATOM 643 C C . PHE A 1 80 ? 14.389 4.900 -20.522 1.00 85.00 80 PHE A C 1
ATOM 645 O O . PHE A 1 80 ? 14.018 6.042 -20.793 1.00 85.00 80 PHE A O 1
ATOM 652 N N . LEU A 1 81 ? 15.640 4.491 -20.741 1.00 89.06 81 LEU A N 1
ATOM 653 C CA . LEU A 1 81 ? 16.649 5.356 -21.345 1.00 89.06 81 LEU A CA 1
ATOM 654 C C . LEU A 1 81 ? 16.303 5.665 -22.804 1.00 89.06 81 LEU A C 1
ATOM 656 O O . LEU A 1 81 ? 15.971 4.765 -23.589 1.00 89.06 81 LEU A O 1
ATOM 660 N N . LYS A 1 82 ? 16.457 6.940 -23.176 1.00 82.44 82 LYS A N 1
ATOM 661 C CA . LYS A 1 82 ? 16.381 7.391 -24.568 1.00 82.44 82 LYS A CA 1
ATOM 662 C C . LYS A 1 82 ? 17.409 6.610 -25.400 1.00 82.44 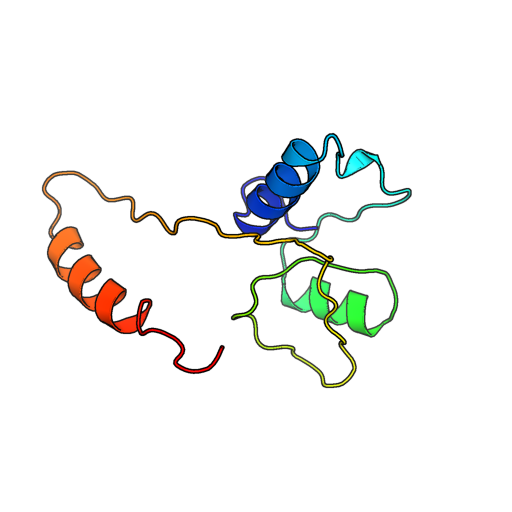82 LYS A C 1
ATOM 664 O O . LYS A 1 82 ? 18.533 6.403 -24.954 1.00 82.44 82 LYS A O 1
ATOM 669 N N . ASN A 1 83 ? 17.008 6.162 -26.590 1.00 84.62 83 ASN A N 1
ATOM 670 C CA . ASN A 1 83 ? 17.807 5.342 -27.519 1.00 84.62 83 ASN A CA 1
ATOM 671 C C . ASN A 1 83 ? 18.091 3.894 -27.071 1.00 84.62 83 ASN A C 1
ATOM 673 O O . ASN A 1 83 ? 18.950 3.227 -27.646 1.00 84.62 83 ASN A O 1
ATOM 677 N N . SER A 1 84 ? 17.363 3.367 -26.086 1.00 86.25 84 SER A N 1
ATOM 678 C CA . SER A 1 84 ? 17.418 1.937 -25.768 1.00 86.25 84 SER A CA 1
ATOM 679 C C . SER A 1 84 ? 16.470 1.116 -26.653 1.00 86.25 84 SER A C 1
ATOM 681 O O . SER A 1 84 ? 15.433 1.595 -27.116 1.00 86.25 84 SER A O 1
ATOM 683 N N . LYS A 1 85 ? 16.772 -0.179 -26.822 1.00 84.88 85 LYS A N 1
ATOM 684 C CA . LYS A 1 85 ? 15.855 -1.155 -27.450 1.00 84.88 85 LYS A CA 1
ATOM 685 C C . LYS A 1 85 ? 14.608 -1.447 -26.596 1.00 84.88 85 LYS A C 1
ATOM 687 O O . LYS A 1 85 ? 13.751 -2.225 -27.015 1.00 84.88 85 LYS A O 1
ATOM 692 N N . ALA A 1 86 ? 14.489 -0.829 -25.416 1.00 85.38 86 ALA A N 1
ATOM 693 C CA . ALA A 1 86 ? 13.395 -1.055 -24.481 1.00 85.38 86 ALA A CA 1
ATOM 694 C C . ALA A 1 86 ? 12.032 -0.719 -25.097 1.00 85.38 86 ALA A C 1
ATOM 696 O O . ALA A 1 86 ? 11.075 -1.437 -24.840 1.00 85.38 86 ALA A O 1
ATOM 697 N N . LEU A 1 87 ? 11.941 0.284 -25.979 1.00 82.88 87 LEU A N 1
ATOM 698 C CA . LEU A 1 87 ? 10.668 0.701 -26.581 1.00 82.88 87 LEU A CA 1
ATOM 699 C C . LEU A 1 87 ? 9.915 -0.455 -27.271 1.00 82.88 87 LEU A C 1
ATOM 701 O O . LEU A 1 87 ? 8.698 -0.572 -27.131 1.00 82.88 87 LEU A O 1
ATOM 705 N N . GLY A 1 88 ? 10.629 -1.336 -27.983 1.00 83.12 88 GLY A N 1
ATOM 706 C CA . GLY A 1 88 ? 10.024 -2.503 -28.637 1.00 83.12 88 GLY A CA 1
ATOM 707 C C . GLY A 1 88 ? 9.542 -3.572 -27.649 1.00 83.12 88 GLY A C 1
ATOM 708 O O . GLY A 1 88 ? 8.503 -4.194 -27.866 1.00 83.12 88 GLY A O 1
ATOM 709 N N . LEU A 1 89 ? 10.261 -3.753 -26.538 1.00 83.06 89 LEU A N 1
ATOM 710 C CA . LEU A 1 89 ? 9.845 -4.620 -25.431 1.00 83.06 89 LEU A CA 1
ATOM 711 C C . LEU A 1 89 ? 8.612 -4.051 -24.721 1.00 83.06 89 LEU A C 1
ATOM 713 O O . LEU A 1 89 ? 7.681 -4.804 -24.444 1.00 83.06 89 LEU A O 1
ATOM 717 N N . MET A 1 90 ? 8.567 -2.733 -24.503 1.00 83.38 90 MET A N 1
ATOM 718 C CA . MET A 1 90 ? 7.452 -2.078 -23.817 1.00 83.38 90 MET A CA 1
ATOM 719 C C . MET A 1 90 ? 6.147 -2.224 -24.589 1.00 83.38 90 MET A C 1
ATOM 721 O O . MET A 1 90 ? 5.150 -2.589 -23.982 1.00 83.38 90 MET A O 1
ATOM 725 N N . LYS A 1 91 ? 6.152 -2.050 -25.921 1.00 79.44 91 LYS A N 1
ATOM 726 C CA . LYS A 1 91 ? 4.951 -2.290 -26.746 1.00 79.44 91 LYS A CA 1
ATOM 727 C C . LYS A 1 91 ? 4.364 -3.687 -26.503 1.00 79.44 91 LYS A C 1
ATOM 729 O O . LYS A 1 91 ? 3.185 -3.811 -26.205 1.00 79.44 91 LYS A O 1
ATOM 734 N N . ARG A 1 92 ? 5.217 -4.719 -26.498 1.00 80.56 92 ARG A N 1
ATOM 735 C CA . ARG A 1 92 ? 4.802 -6.111 -26.237 1.00 80.56 92 ARG A CA 1
ATOM 736 C C . ARG A 1 92 ? 4.307 -6.347 -24.806 1.00 80.56 92 ARG A C 1
ATOM 738 O O . ARG A 1 92 ? 3.515 -7.260 -24.587 1.00 80.56 92 ARG A O 1
ATOM 745 N N . MET A 1 93 ? 4.818 -5.600 -23.825 1.00 77.50 93 MET A N 1
ATOM 746 C CA . MET A 1 93 ? 4.372 -5.695 -22.430 1.00 77.50 93 MET A CA 1
ATOM 747 C C . MET A 1 93 ? 3.037 -4.982 -22.217 1.00 77.50 93 MET A C 1
ATOM 749 O O . MET A 1 93 ? 2.168 -5.538 -21.549 1.00 77.50 93 MET A O 1
ATOM 753 N N . THR A 1 94 ? 2.840 -3.809 -22.822 1.00 74.75 94 THR A N 1
ATOM 754 C CA . THR A 1 94 ? 1.576 -3.064 -22.764 1.00 74.75 94 THR A CA 1
ATOM 755 C C . THR A 1 94 ? 0.417 -3.897 -23.296 1.00 74.75 94 THR A C 1
ATOM 757 O O . THR A 1 94 ? -0.604 -3.978 -22.625 1.00 74.75 94 THR A O 1
ATOM 760 N N . ASP A 1 95 ? 0.598 -4.614 -24.408 1.00 70.31 95 ASP A N 1
ATOM 761 C CA . ASP A 1 95 ? -0.446 -5.492 -24.960 1.00 70.31 95 ASP A CA 1
ATOM 762 C C . ASP A 1 95 ? -0.868 -6.610 -23.989 1.00 70.31 95 ASP A C 1
ATOM 764 O O . ASP A 1 95 ? -2.000 -7.084 -24.031 1.00 70.31 95 ASP A O 1
ATOM 768 N N . LYS A 1 96 ? 0.027 -7.031 -23.085 1.00 62.97 96 LYS A N 1
ATOM 769 C CA . LYS A 1 96 ? -0.256 -8.056 -22.068 1.00 62.97 96 LYS A CA 1
ATOM 770 C C . LYS A 1 96 ? -0.831 -7.482 -20.774 1.00 62.97 96 LYS A C 1
ATOM 772 O O . LYS A 1 96 ? -1.628 -8.154 -20.132 1.00 62.97 96 LYS A O 1
ATOM 777 N N . ILE A 1 97 ? -0.412 -6.279 -20.381 1.00 63.44 97 ILE A N 1
ATOM 778 C CA . ILE A 1 97 ? -0.775 -5.645 -19.102 1.00 63.44 97 ILE A CA 1
ATOM 779 C C . ILE A 1 97 ? -2.067 -4.822 -19.225 1.00 63.44 97 ILE A C 1
ATOM 781 O O . ILE A 1 97 ? -2.863 -4.795 -18.293 1.00 63.44 97 ILE A O 1
ATOM 785 N N . CYS A 1 98 ? -2.290 -4.171 -20.369 1.00 54.06 98 CYS A N 1
ATOM 786 C CA . CYS A 1 98 ? -3.437 -3.299 -20.629 1.00 54.06 98 CYS A CA 1
ATOM 787 C C . CYS A 1 98 ? -4.578 -4.005 -21.373 1.00 54.06 98 CYS A C 1
ATOM 789 O O . CYS A 1 98 ? -5.412 -3.331 -21.979 1.00 54.06 98 CYS A O 1
ATOM 791 N N . THR A 1 99 ? -4.652 -5.340 -21.338 1.00 49.16 99 THR A N 1
ATOM 792 C CA . THR A 1 99 ? -5.882 -6.007 -21.778 1.00 49.16 99 THR A CA 1
ATOM 793 C C . THR A 1 99 ? -7.026 -5.507 -20.893 1.00 49.16 99 THR A C 1
ATOM 795 O O . THR A 1 99 ? -6.918 -5.586 -19.666 1.00 49.16 99 THR A O 1
ATOM 798 N N . PRO A 1 100 ? -8.102 -4.937 -21.468 1.00 43.41 100 PRO A N 1
ATOM 799 C CA . PRO A 1 100 ? -9.228 -4.499 -20.668 1.00 43.41 100 PRO A CA 1
ATOM 800 C C . PRO A 1 100 ? -9.769 -5.724 -19.943 1.00 43.41 100 PRO A C 1
ATOM 802 O O . PRO A 1 100 ? -10.132 -6.716 -20.579 1.00 43.41 100 PRO A O 1
ATOM 805 N N . ASN A 1 101 ? -9.817 -5.655 -18.616 1.00 42.91 101 ASN A N 1
ATOM 806 C CA . ASN A 1 101 ? -10.624 -6.586 -17.854 1.00 42.91 101 ASN A CA 1
ATOM 807 C C . ASN A 1 101 ? -12.070 -6.314 -18.294 1.00 42.91 101 ASN A C 1
ATOM 809 O O . ASN A 1 101 ? -12.587 -5.227 -18.040 1.00 42.91 101 ASN A O 1
ATOM 813 N N . LYS A 1 102 ? -12.674 -7.241 -19.046 1.00 36.25 102 LYS A N 1
ATOM 814 C CA . LYS A 1 102 ? -14.011 -7.082 -19.646 1.00 36.25 102 LYS A CA 1
ATOM 815 C C . LYS A 1 102 ? -15.154 -7.091 -18.622 1.00 36.25 102 LYS A C 1
ATOM 817 O O . LYS A 1 102 ? -16.303 -6.974 -19.025 1.00 36.25 102 LYS A O 1
ATOM 822 N N . ASP A 1 103 ? -14.841 -7.163 -17.331 1.00 38.00 103 ASP A N 1
ATOM 823 C CA . ASP A 1 103 ? -15.817 -7.342 -16.263 1.00 38.00 103 ASP A CA 1
ATOM 824 C C . ASP A 1 103 ? -15.801 -6.159 -15.278 1.00 38.00 103 ASP A C 1
ATOM 826 O O . ASP A 1 103 ? -15.263 -6.273 -14.173 1.00 38.00 103 ASP A O 1
ATOM 830 N N . ILE A 1 104 ? -16.379 -5.020 -15.686 1.00 36.25 104 ILE A N 1
ATOM 831 C CA . ILE A 1 104 ? -17.074 -4.047 -14.813 1.00 36.25 104 ILE A CA 1
ATOM 832 C C . ILE A 1 104 ? -18.266 -3.482 -15.583 1.00 36.25 104 ILE A C 1
ATOM 834 O O . ILE A 1 104 ? -18.039 -2.985 -16.708 1.00 36.25 104 ILE A O 1
#

Radius of gyration: 16.64 Å; chains: 1; bounding box: 36×33×44 Å

Foldseek 3Di:
DEDPPDPQVVLVQVLQVVVVHGPVVDPDDDYDHDPVVVLVCVLVVVDDDTDDPPDDRPDPSDDDDDDPPDPSDDDDDDDDDPPDPVVVVVVVVCVVPVPPPPPD

Sequence (104 aa):
MREKGSGTREVFTNFLAEKNYSYKNFTKTSIISSLNLIQHLAEKGLGISFVYNSVPLANKNLAVFKLKDSKIFHEFNYVFLKNSKALGLMKRMTDKICTPNKDI

pLDDT: mean 82.9, std 13.75, range [36.25, 95.56]